Protein AF-A0A176WMP9-F1 (afdb_monomer_lite)

pLDDT: mean 71.81, std 16.02, range [33.56, 94.44]

InterPro domains:
  IPR000504 RNA recognition motif domain [PF00076] (3-41)
  IPR000504 RNA recognition motif domain [PS50102] (1-48)
  IPR012677 Nucleotide-binding alpha-beta plait domain superfamily [G3DSA:3.30.70.330] (1-79)
  IPR035979 RNA-binding domain superfamily [SSF54928] (1-58)

Secondary structure (DSSP, 8-state):
-PBPTTT-SB-S------SSHHHHHHHHHHHTT-EETTEE-----------S-TTTTTTSS-TTHHHHHHHHHHHHHHHHHHHHHHHHHHHHHHHHHHHHHHHH------------HHHHHHHHHHHHT--

Structure (mmCIF, N/CA/C/O backbone):
data_AF-A0A176WMP9-F1
#
_entry.id   AF-A0A176WMP9-F1
#
loop_
_atom_site.group_PDB
_atom_site.id
_atom_site.type_symbol
_atom_site.label_atom_id
_atom_site.label_alt_id
_atom_site.label_comp_id
_atom_site.label_asym_id
_atom_site.label_entity_id
_atom_site.label_seq_id
_atom_site.pdbx_PDB_ins_code
_atom_site.Cartn_x
_atom_site.Cartn_y
_atom_site.Cartn_z
_atom_site.occupancy
_atom_site.B_iso_or_equiv
_atom_site.auth_seq_id
_atom_site.auth_comp_id
_atom_site.auth_asym_id
_atom_site.auth_atom_id
_atom_site.pdbx_PDB_model_num
ATOM 1 N N . MET A 1 1 ? -4.895 9.285 10.547 1.00 73.12 1 MET A N 1
ATOM 2 C CA . MET A 1 1 ? -5.818 8.967 9.432 1.00 73.12 1 MET A CA 1
ATOM 3 C C . MET A 1 1 ? -5.736 10.064 8.381 1.00 73.12 1 MET A C 1
ATOM 5 O O . MET A 1 1 ? -5.604 11.213 8.784 1.00 73.12 1 MET A O 1
ATOM 9 N N . PRO A 1 2 ? -5.789 9.745 7.078 1.00 76.25 2 PRO A N 1
ATOM 10 C CA . PRO A 1 2 ? -5.752 10.737 6.004 1.00 76.25 2 PRO A CA 1
ATOM 11 C C . PRO A 1 2 ? -6.913 11.734 6.114 1.00 76.25 2 PRO A C 1
ATOM 13 O O . PRO A 1 2 ? -8.087 11.349 6.096 1.00 76.25 2 PRO A O 1
ATOM 16 N N . LEU A 1 3 ? -6.564 13.011 6.251 1.00 82.31 3 LEU A N 1
ATOM 17 C CA . LEU A 1 3 ? -7.501 14.124 6.369 1.00 82.31 3 LEU A CA 1
ATOM 18 C C . LEU A 1 3 ? -7.736 14.751 4.995 1.00 82.31 3 LEU A C 1
ATOM 20 O O . LEU A 1 3 ? -6.817 14.846 4.181 1.00 82.31 3 LEU A O 1
ATOM 24 N N . ASP A 1 4 ? -8.970 15.163 4.738 1.00 80.94 4 ASP A N 1
ATOM 25 C CA . ASP A 1 4 ? -9.290 16.042 3.622 1.00 80.94 4 ASP A CA 1
ATOM 26 C C . ASP A 1 4 ? -8.915 17.485 3.991 1.00 80.94 4 ASP A C 1
ATOM 28 O O . ASP A 1 4 ? -9.350 17.995 5.024 1.00 80.94 4 ASP A O 1
ATOM 32 N N . GLN A 1 5 ? -8.100 18.140 3.163 1.00 76.50 5 GLN A N 1
ATOM 33 C CA . GLN A 1 5 ? -7.613 19.493 3.445 1.00 76.50 5 GLN A CA 1
ATOM 34 C C . GLN A 1 5 ? -8.704 20.561 3.309 1.00 76.50 5 GLN A C 1
ATOM 36 O O . GLN A 1 5 ? -8.596 21.610 3.934 1.00 76.50 5 GLN A O 1
ATOM 41 N N . ALA A 1 6 ? -9.766 20.296 2.542 1.00 78.12 6 ALA A N 1
ATOM 42 C CA . ALA A 1 6 ? -10.861 21.248 2.370 1.00 78.12 6 ALA A CA 1
ATOM 43 C C . ALA A 1 6 ? -11.870 21.194 3.527 1.00 78.12 6 ALA A C 1
ATOM 45 O O . ALA A 1 6 ? -12.343 22.226 3.995 1.00 78.12 6 ALA A O 1
ATOM 46 N N . THR A 1 7 ? -12.210 19.990 3.994 1.00 78.06 7 THR A N 1
ATOM 47 C CA . THR A 1 7 ? -13.258 19.799 5.011 1.00 78.06 7 THR A CA 1
ATOM 48 C C . THR A 1 7 ? -12.718 19.521 6.413 1.00 78.06 7 THR A C 1
ATOM 50 O O . THR A 1 7 ? -13.505 19.447 7.357 1.00 78.06 7 THR A O 1
ATOM 53 N N . GLN A 1 8 ? -11.400 19.333 6.564 1.00 78.62 8 GLN A N 1
ATOM 54 C CA . GLN A 1 8 ? -10.725 18.903 7.798 1.00 78.62 8 GLN A CA 1
ATOM 55 C C . GLN A 1 8 ? -11.313 17.611 8.408 1.00 78.62 8 GLN A C 1
ATOM 57 O O . GLN A 1 8 ? -11.056 17.279 9.567 1.00 78.62 8 GLN A O 1
ATOM 62 N N . LYS A 1 9 ? -12.113 16.860 7.638 1.00 80.88 9 LYS A N 1
ATOM 63 C CA . LYS A 1 9 ? -12.710 15.584 8.041 1.00 80.88 9 LYS A CA 1
ATOM 64 C C . LYS A 1 9 ? -11.880 14.422 7.506 1.00 80.88 9 LYS A C 1
ATOM 66 O O . LYS A 1 9 ? -11.157 14.537 6.517 1.00 80.88 9 LYS A O 1
ATOM 71 N N . HIS A 1 10 ? -11.977 13.274 8.170 1.00 84.88 10 HIS A N 1
ATOM 72 C CA . HIS A 1 10 ? -11.331 12.050 7.706 1.00 84.88 10 HIS A CA 1
ATOM 73 C C . HIS A 1 10 ? -11.966 11.565 6.395 1.00 84.88 10 HIS A C 1
ATOM 75 O O . HIS A 1 10 ? -13.186 11.593 6.227 1.00 84.88 10 HIS A O 1
ATOM 81 N N . ARG A 1 11 ? -11.153 11.033 5.481 1.00 81.88 11 ARG A N 1
ATOM 82 C CA . ARG A 1 11 ? -11.631 10.544 4.174 1.00 81.88 11 ARG A CA 1
ATOM 83 C C . ARG A 1 11 ? -12.387 9.205 4.230 1.00 81.88 11 ARG A C 1
ATOM 85 O O . ARG A 1 11 ? -12.740 8.662 3.190 1.00 81.88 11 ARG A O 1
ATOM 92 N N . GLY A 1 12 ? -12.630 8.668 5.428 1.00 84.56 12 GLY A N 1
ATOM 93 C CA . GLY A 1 12 ? -13.370 7.418 5.627 1.00 84.56 12 GLY A CA 1
ATOM 94 C C . GLY A 1 12 ? -12.549 6.148 5.391 1.00 84.56 12 GLY A C 1
ATOM 95 O O . GLY A 1 12 ? -13.128 5.077 5.270 1.00 84.56 12 GLY A O 1
ATOM 96 N N . PHE A 1 13 ? -11.219 6.256 5.336 1.00 87.06 13 PHE A N 1
ATOM 97 C CA . PHE A 1 13 ? -10.297 5.120 5.310 1.00 87.06 13 PHE A CA 1
ATOM 98 C C . PHE A 1 13 ? -9.102 5.376 6.235 1.00 87.06 13 PHE A C 1
ATOM 100 O O . PHE A 1 13 ? -8.776 6.523 6.559 1.00 87.06 13 PHE A O 1
ATOM 107 N N . GLY A 1 14 ? -8.443 4.303 6.661 1.00 88.19 14 GLY A N 1
ATOM 108 C CA . GLY A 1 14 ? -7.283 4.350 7.541 1.00 88.19 14 GLY A CA 1
ATOM 109 C C . GLY A 1 14 ? -6.401 3.124 7.352 1.00 88.19 14 GLY A C 1
ATOM 110 O O . GLY A 1 14 ? -6.825 2.136 6.762 1.00 88.19 14 GLY A O 1
ATOM 111 N N . PHE A 1 15 ? -5.172 3.214 7.850 1.00 89.38 15 PHE A N 1
ATOM 112 C CA . PHE A 1 15 ? -4.229 2.103 7.885 1.00 89.38 15 PHE A CA 1
ATOM 113 C C . PHE A 1 15 ? -4.022 1.700 9.341 1.00 89.38 15 PHE A C 1
ATOM 115 O O . PHE A 1 15 ? -3.881 2.572 10.202 1.00 89.38 15 PHE A O 1
ATOM 122 N N . VAL A 1 16 ? -4.028 0.396 9.595 1.00 89.44 16 VAL A N 1
ATOM 123 C CA . VAL A 1 16 ? -3.795 -0.197 10.912 1.00 89.44 16 VAL A CA 1
ATOM 124 C C . VAL A 1 16 ? -2.545 -1.056 10.806 1.00 89.44 16 VAL A C 1
ATOM 126 O O . VAL A 1 16 ? -2.434 -1.869 9.890 1.00 89.44 16 VAL A O 1
ATOM 129 N N . THR A 1 17 ? -1.600 -0.849 11.718 1.00 90.38 17 THR A N 1
ATOM 130 C CA . THR A 1 17 ? -0.359 -1.622 11.777 1.00 90.38 17 THR A CA 1
ATOM 131 C C . THR A 1 17 ? -0.506 -2.690 12.848 1.00 90.38 17 THR A C 1
ATOM 133 O O . THR A 1 17 ? -0.755 -2.362 14.007 1.00 90.38 17 THR A O 1
ATOM 136 N N . TYR A 1 18 ? -0.352 -3.950 12.455 1.00 92.31 18 TYR A N 1
ATOM 137 C CA . TYR A 1 18 ? -0.284 -5.085 13.371 1.00 92.31 18 TYR A CA 1
ATOM 138 C C . TYR A 1 18 ? 1.173 -5.432 13.666 1.00 92.31 18 TYR A C 1
ATOM 140 O O . TYR A 1 18 ? 2.069 -5.071 12.899 1.00 92.31 18 TYR A O 1
ATOM 148 N N . LEU A 1 19 ? 1.401 -6.099 14.796 1.00 92.9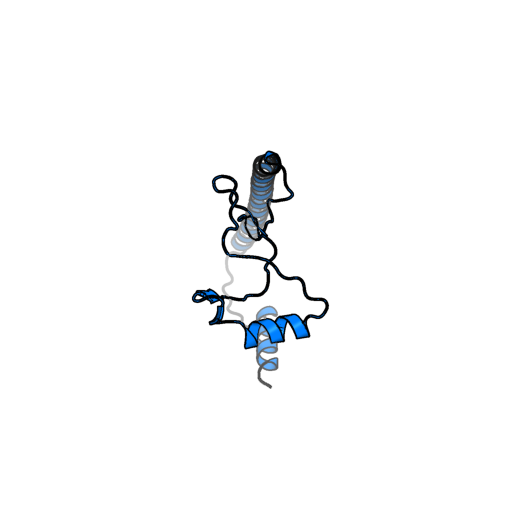4 19 LEU A N 1
ATOM 149 C CA . LEU A 1 19 ? 2.733 -6.550 15.190 1.00 92.94 19 LEU A CA 1
ATOM 150 C C . LEU A 1 19 ? 3.096 -7.860 14.479 1.00 92.94 19 LEU A C 1
ATOM 152 O O . LEU A 1 19 ? 4.197 -7.996 13.953 1.00 92.94 19 LEU A O 1
ATOM 156 N N . GLU A 1 20 ? 2.135 -8.782 14.423 1.00 94.44 20 GLU A N 1
ATOM 157 C CA . GLU A 1 20 ? 2.244 -10.082 13.766 1.00 94.44 20 GLU A CA 1
ATOM 158 C C . GLU A 1 20 ? 1.443 -10.111 12.458 1.00 94.44 20 GLU A C 1
ATOM 160 O O . GLU A 1 20 ? 0.458 -9.386 12.274 1.00 94.44 20 GLU A O 1
ATOM 165 N N . LYS A 1 21 ? 1.874 -10.952 11.514 1.00 91.31 21 LYS A N 1
ATOM 166 C CA . LYS A 1 21 ? 1.204 -11.090 10.211 1.00 91.31 21 LYS A CA 1
ATOM 167 C C . LYS A 1 21 ? -0.086 -11.902 10.345 1.00 91.31 21 LYS A C 1
ATOM 169 O O . LYS A 1 21 ? -1.047 -11.673 9.613 1.00 91.31 21 LYS A O 1
ATOM 174 N N . GLU A 1 22 ? -0.084 -12.840 11.275 1.00 93.69 22 GLU A N 1
ATOM 175 C CA . GLU A 1 22 ? -1.164 -13.748 11.623 1.00 93.69 22 GLU A CA 1
ATOM 176 C C . GLU A 1 22 ? -2.377 -12.955 12.125 1.00 93.69 22 GLU A C 1
ATOM 178 O O . GLU A 1 22 ? -3.486 -13.142 11.622 1.00 93.69 22 GLU A O 1
ATOM 183 N N . ASP A 1 23 ? -2.142 -11.982 13.010 1.00 93.31 23 ASP A N 1
ATOM 184 C CA . ASP A 1 23 ? -3.165 -11.051 13.496 1.00 93.31 23 ASP A CA 1
ATOM 185 C C . ASP A 1 23 ? -3.794 -10.242 12.359 1.00 93.31 23 ASP A C 1
ATOM 187 O O . ASP A 1 23 ? -5.013 -10.062 12.310 1.00 93.31 23 ASP A O 1
ATOM 191 N N . ALA A 1 24 ? -2.973 -9.769 11.415 1.00 91.75 24 ALA A N 1
ATOM 192 C CA . ALA A 1 24 ? -3.468 -9.025 10.265 1.00 91.75 24 ALA A CA 1
ATOM 193 C C . ALA A 1 24 ? -4.383 -9.897 9.391 1.00 91.75 24 ALA A C 1
ATOM 195 O O . ALA A 1 24 ? -5.452 -9.436 8.988 1.00 91.75 24 ALA A O 1
ATOM 1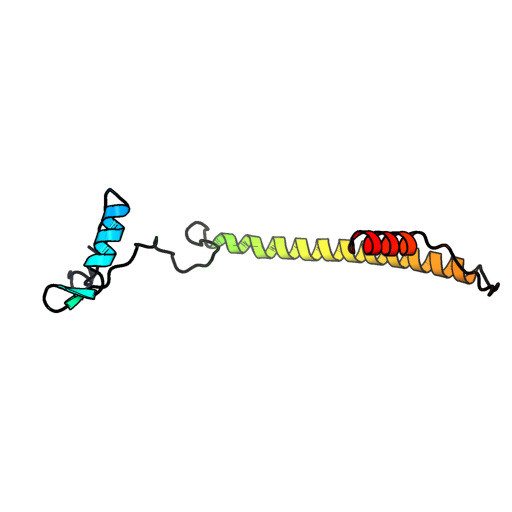96 N N . ALA A 1 25 ? -3.996 -11.151 9.130 1.00 92.94 25 ALA A N 1
ATOM 197 C CA . ALA A 1 25 ? -4.795 -12.101 8.355 1.00 92.94 25 ALA A CA 1
ATOM 198 C C . ALA A 1 25 ? -6.138 -12.401 9.036 1.00 92.94 25 ALA A C 1
ATOM 200 O O . ALA A 1 25 ? -7.188 -12.234 8.416 1.00 92.94 25 ALA A O 1
ATOM 201 N N . ALA A 1 26 ? -6.116 -12.719 10.333 1.00 93.62 26 ALA A N 1
ATOM 202 C CA . ALA A 1 26 ? -7.329 -12.958 11.110 1.00 93.62 26 ALA A CA 1
ATOM 203 C C . ALA A 1 26 ? -8.253 -11.729 11.139 1.00 93.62 26 ALA A C 1
ATOM 205 O O . ALA A 1 26 ? -9.477 -11.862 11.082 1.00 93.62 26 ALA A O 1
ATOM 206 N N . ALA A 1 27 ? -7.689 -10.520 11.206 1.00 92.44 27 ALA A N 1
ATOM 207 C CA . ALA A 1 27 ? -8.469 -9.292 11.143 1.00 92.44 27 ALA A CA 1
ATOM 208 C C . ALA A 1 27 ? -9.146 -9.108 9.778 1.00 92.44 27 ALA A C 1
ATOM 210 O O . ALA A 1 27 ? -10.305 -8.704 9.740 1.00 92.44 27 ALA A O 1
ATOM 211 N N . MET A 1 28 ? -8.475 -9.421 8.665 1.00 92.56 28 MET A N 1
ATOM 212 C CA . MET A 1 28 ? -9.113 -9.382 7.344 1.00 92.56 28 MET A CA 1
ATOM 213 C C . MET A 1 28 ? -10.249 -10.386 7.235 1.00 92.56 28 MET A C 1
ATOM 215 O O . MET A 1 28 ? -11.341 -9.989 6.848 1.00 92.56 28 MET A O 1
ATOM 219 N N . ASP A 1 29 ? -10.028 -11.637 7.624 1.00 92.44 29 ASP A N 1
ATOM 220 C CA . ASP A 1 29 ? -11.036 -12.687 7.456 1.00 92.44 29 ASP A CA 1
ATOM 221 C C . ASP A 1 29 ? -12.309 -12.405 8.267 1.00 92.44 29 ASP A C 1
ATOM 223 O O . ASP A 1 29 ? -13.416 -12.662 7.799 1.00 92.44 29 ASP A O 1
ATOM 227 N N . ASN A 1 30 ? -12.168 -11.820 9.462 1.00 91.94 30 ASN A N 1
ATOM 228 C CA . ASN A 1 30 ? -13.306 -11.518 10.332 1.00 91.94 30 ASN A CA 1
ATOM 229 C C . ASN A 1 30 ? -13.969 -10.159 10.046 1.00 91.94 30 ASN A C 1
ATOM 231 O O . ASN A 1 30 ? -15.168 -10.010 10.275 1.00 91.94 30 ASN A O 1
ATOM 235 N N . MET A 1 31 ? -13.211 -9.150 9.596 1.00 92.12 31 MET A N 1
ATOM 236 C CA . MET A 1 31 ? -13.719 -7.777 9.438 1.00 92.12 31 MET A CA 1
ATOM 237 C C . MET A 1 31 ? -14.009 -7.377 7.990 1.00 92.12 31 MET A C 1
ATOM 239 O O . MET A 1 31 ? -14.659 -6.351 7.765 1.00 92.12 31 MET A O 1
ATOM 243 N N . HIS A 1 32 ? -13.540 -8.133 6.996 1.00 92.31 32 HIS A N 1
ATOM 244 C CA . HIS A 1 32 ? -13.891 -7.876 5.604 1.00 92.31 32 HIS A CA 1
ATOM 245 C C . HIS A 1 32 ? -15.405 -8.061 5.417 1.00 92.31 32 HIS A C 1
ATOM 247 O O . HIS A 1 32 ? -15.968 -9.078 5.806 1.00 92.31 32 HIS A O 1
ATOM 253 N N . ASN A 1 33 ? -16.075 -7.041 4.871 1.00 90.88 33 ASN A N 1
ATOM 254 C CA . ASN A 1 33 ? -17.536 -6.949 4.742 1.00 90.88 33 ASN A CA 1
ATOM 255 C C . ASN A 1 33 ? -18.336 -6.862 6.052 1.00 90.88 33 ASN A C 1
ATOM 257 O O . ASN A 1 33 ? -19.565 -6.894 6.002 1.00 90.88 33 ASN A O 1
ATOM 261 N N . ALA A 1 34 ? -17.693 -6.679 7.205 1.00 91.00 34 ALA A N 1
ATOM 262 C CA . ALA A 1 34 ? -18.418 -6.421 8.442 1.00 91.00 34 ALA A CA 1
ATOM 263 C C . ALA A 1 34 ? -19.080 -5.030 8.424 1.00 91.00 34 ALA A C 1
ATOM 265 O O . ALA A 1 34 ? -18.549 -4.067 7.858 1.00 91.00 34 ALA A O 1
ATOM 266 N N . GLU A 1 35 ? -20.236 -4.910 9.075 1.00 92.69 35 GLU A N 1
ATOM 267 C CA . GLU A 1 35 ? -20.901 -3.626 9.286 1.00 92.69 35 GLU A CA 1
ATOM 268 C C . GLU A 1 35 ? -20.337 -2.923 10.520 1.00 92.69 35 GLU A C 1
ATOM 270 O O . GLU A 1 35 ? -20.358 -3.454 11.630 1.00 92.69 35 GLU A O 1
ATOM 275 N N . LEU A 1 36 ? -19.874 -1.687 10.339 1.00 88.00 36 LEU A N 1
ATOM 276 C CA . LEU A 1 36 ? -19.440 -0.822 11.426 1.00 88.00 36 LEU A CA 1
ATOM 277 C C . LEU A 1 36 ? -20.130 0.538 11.301 1.00 88.00 36 LEU A C 1
ATOM 279 O O . LEU A 1 36 ? -20.016 1.214 10.280 1.00 88.00 36 LEU A O 1
ATOM 283 N N . TYR A 1 37 ? -20.858 0.944 12.345 1.00 86.94 37 TYR A N 1
ATOM 284 C CA . TYR A 1 37 ? -21.626 2.199 12.378 1.00 86.94 37 TYR A CA 1
ATOM 285 C C . TYR A 1 37 ? -22.565 2.387 11.167 1.00 86.94 37 TYR A C 1
ATOM 287 O O . TYR A 1 37 ? -22.710 3.493 10.647 1.00 86.94 37 TYR A O 1
ATOM 295 N N . GLY A 1 38 ? -23.187 1.298 10.699 1.00 90.44 38 GLY A N 1
ATOM 296 C CA . GLY A 1 38 ? -24.099 1.313 9.547 1.00 90.44 38 GLY A CA 1
ATOM 297 C C . GLY A 1 38 ? -23.403 1.435 8.188 1.00 90.44 38 GLY A C 1
ATOM 298 O O . GLY A 1 38 ? -24.049 1.769 7.196 1.00 90.44 38 GLY A O 1
ATOM 299 N N . ARG A 1 39 ? -22.086 1.195 8.123 1.00 87.75 39 ARG A N 1
ATOM 300 C CA . ARG A 1 39 ? -21.309 1.193 6.881 1.00 87.75 39 ARG A CA 1
ATOM 301 C C . ARG A 1 39 ? -20.512 -0.102 6.763 1.00 87.75 39 ARG A C 1
ATOM 303 O O . ARG A 1 39 ? -19.835 -0.507 7.702 1.00 87.75 39 ARG A O 1
ATOM 310 N N . VAL A 1 40 ? -20.587 -0.738 5.599 1.00 91.81 40 VAL A N 1
ATOM 311 C CA . VAL A 1 40 ? -19.815 -1.950 5.298 1.00 91.81 40 VAL A CA 1
ATOM 312 C C . VAL A 1 40 ? -18.345 -1.579 5.117 1.00 91.81 40 VAL A C 1
ATOM 314 O O . VAL A 1 40 ? -18.020 -0.664 4.354 1.00 91.81 40 VAL A O 1
ATOM 317 N N . LEU A 1 41 ? -17.464 -2.275 5.831 1.00 91.06 41 LEU A N 1
ATOM 318 C CA . LEU A 1 41 ? -16.021 -2.086 5.747 1.00 91.06 41 LEU A CA 1
ATOM 319 C C . LEU A 1 41 ? -15.405 -2.979 4.668 1.00 91.06 41 LEU A C 1
ATOM 321 O O . LEU A 1 41 ? -15.800 -4.126 4.470 1.00 91.06 41 LEU A O 1
ATOM 325 N N . THR A 1 42 ? -14.373 -2.464 4.005 1.00 91.06 42 THR A N 1
ATOM 326 C CA . THR A 1 42 ? -13.523 -3.243 3.101 1.00 91.06 42 THR A CA 1
ATOM 327 C C . THR A 1 42 ? -12.108 -3.225 3.651 1.00 91.06 42 THR A C 1
ATOM 329 O O . THR A 1 42 ? -11.473 -2.173 3.708 1.00 91.06 42 THR A O 1
ATOM 332 N N . VAL A 1 43 ? -11.624 -4.391 4.071 1.00 91.62 43 VAL A N 1
ATOM 333 C CA . VAL A 1 43 ? -10.270 -4.571 4.609 1.00 91.62 43 VAL A CA 1
ATOM 334 C C . VAL A 1 43 ? -9.417 -5.272 3.555 1.00 91.62 43 VAL A C 1
ATOM 336 O O . VAL A 1 43 ? -9.876 -6.234 2.947 1.00 91.62 43 VAL A O 1
ATOM 339 N N . ASN A 1 44 ? -8.208 -4.777 3.304 1.00 91.38 44 ASN A N 1
ATOM 340 C CA . ASN A 1 44 ? -7.256 -5.370 2.364 1.00 91.38 44 ASN A CA 1
ATOM 341 C C . ASN A 1 44 ? -5.829 -5.161 2.889 1.00 91.38 44 ASN A C 1
ATOM 343 O O . ASN A 1 44 ? -5.580 -4.229 3.660 1.00 91.38 44 ASN A O 1
ATOM 347 N N . TYR A 1 45 ? -4.890 -5.987 2.434 1.00 90.12 45 TYR A N 1
ATOM 348 C CA . TYR A 1 45 ? -3.471 -5.791 2.690 1.00 90.12 45 TYR A CA 1
ATOM 349 C C . TYR A 1 45 ? -3.024 -4.423 2.168 1.00 90.12 45 TYR A C 1
ATOM 351 O O . TYR A 1 45 ? -3.308 -4.036 1.030 1.00 90.12 45 TYR A O 1
ATOM 359 N N . ALA A 1 46 ? -2.294 -3.690 3.009 1.00 85.75 46 ALA A N 1
ATOM 360 C CA . ALA A 1 46 ? -1.732 -2.407 2.628 1.00 85.75 46 ALA A CA 1
ATOM 361 C C . ALA A 1 46 ? -0.649 -2.623 1.566 1.00 85.75 46 ALA A C 1
ATOM 363 O O . ALA A 1 46 ? 0.434 -3.132 1.851 1.00 85.75 46 ALA A O 1
ATOM 364 N N . GLN A 1 47 ? -0.937 -2.229 0.328 1.00 80.94 47 GLN A N 1
ATOM 365 C CA . GLN A 1 47 ? 0.100 -2.139 -0.687 1.00 80.94 47 GLN A CA 1
ATOM 366 C C . GLN A 1 47 ? 0.910 -0.861 -0.449 1.00 80.94 47 GLN A C 1
ATOM 368 O O . GLN A 1 47 ? 0.317 0.182 -0.144 1.00 80.94 47 GLN A O 1
ATOM 373 N N . PRO A 1 48 ? 2.249 -0.904 -0.598 1.00 75.50 48 PRO A N 1
ATOM 374 C CA . PRO A 1 48 ? 3.034 0.321 -0.617 1.00 75.50 48 PRO A CA 1
ATOM 375 C C . PRO A 1 48 ? 2.464 1.230 -1.704 1.00 75.50 48 PRO A C 1
ATOM 377 O O . PRO A 1 48 ? 2.003 0.739 -2.739 1.00 75.50 48 PRO A O 1
ATOM 380 N N . ILE A 1 49 ? 2.460 2.542 -1.461 1.00 71.06 49 ILE A N 1
ATOM 381 C CA . ILE A 1 49 ? 1.971 3.524 -2.429 1.00 71.06 49 ILE A CA 1
ATOM 382 C C . ILE A 1 49 ? 2.848 3.399 -3.675 1.00 71.06 49 ILE A C 1
ATOM 384 O O . ILE A 1 49 ? 3.926 3.981 -3.761 1.00 71.06 49 ILE A O 1
ATOM 388 N N . LYS A 1 50 ? 2.387 2.605 -4.643 1.00 61.91 50 LYS A N 1
ATOM 389 C CA . LYS A 1 50 ? 2.935 2.572 -5.988 1.00 61.91 50 LYS A CA 1
ATOM 390 C C . LYS A 1 50 ? 2.513 3.894 -6.602 1.00 61.91 50 LYS A C 1
ATOM 392 O O . LYS A 1 50 ? 1.396 4.025 -7.101 1.00 61.91 50 LYS A O 1
ATOM 397 N N . ILE A 1 51 ? 3.369 4.907 -6.471 1.00 57.91 51 ILE A N 1
ATOM 398 C CA . ILE A 1 51 ? 3.275 6.117 -7.284 1.00 57.91 51 ILE A CA 1
ATOM 399 C C . ILE A 1 51 ? 3.131 5.603 -8.713 1.00 57.91 51 ILE A C 1
ATOM 401 O O . ILE A 1 51 ? 3.931 4.782 -9.155 1.00 57.91 51 ILE A O 1
ATOM 405 N N . LYS A 1 52 ? 2.016 5.949 -9.358 1.00 50.19 52 LYS A N 1
ATOM 406 C CA . LYS A 1 52 ? 1.599 5.376 -10.636 1.00 50.19 52 LYS A CA 1
ATOM 407 C C . LYS A 1 52 ? 2.650 5.717 -11.694 1.00 50.19 52 LYS A C 1
ATOM 409 O O . LYS A 1 52 ? 2.605 6.781 -12.291 1.00 50.19 52 LYS A O 1
ATOM 414 N N . GLY A 1 53 ? 3.601 4.809 -11.862 1.00 51.09 53 GLY A N 1
ATOM 415 C CA . GLY A 1 53 ? 4.781 4.949 -12.698 1.00 51.09 53 GLY A CA 1
ATOM 416 C C . GLY A 1 53 ? 5.484 3.602 -12.789 1.00 51.09 53 GLY A C 1
ATOM 417 O O . GLY A 1 53 ? 6.529 3.440 -12.183 1.00 51.09 53 GLY A O 1
ATOM 418 N N . GLY A 1 54 ? 4.844 2.654 -13.487 1.00 50.25 54 GLY A N 1
ATOM 419 C CA . GLY A 1 54 ? 5.450 1.449 -14.073 1.00 50.25 54 GLY A CA 1
ATOM 420 C C . GLY A 1 54 ? 6.232 0.488 -13.165 1.00 50.25 54 GLY A C 1
ATOM 421 O O . GLY A 1 54 ? 6.398 0.687 -11.968 1.00 50.25 54 GLY A O 1
ATOM 422 N N . GLU A 1 55 ? 6.714 -0.598 -13.772 1.00 50.31 55 GLU A N 1
ATOM 423 C CA . GLU A 1 55 ? 7.742 -1.495 -13.213 1.00 50.31 55 GLU A CA 1
ATOM 424 C C . GLU A 1 55 ? 9.096 -0.788 -13.007 1.00 50.31 55 GLU A C 1
ATOM 426 O O . GLU A 1 55 ? 9.913 -1.230 -12.203 1.00 50.31 55 GLU A O 1
ATOM 431 N N . GLN A 1 56 ? 9.304 0.359 -13.657 1.00 48.66 56 GLN A N 1
ATOM 432 C CA . GLN A 1 56 ? 10.409 1.281 -13.418 1.00 48.66 56 GLN A CA 1
ATOM 433 C C . GLN A 1 56 ? 9.944 2.397 -12.477 1.00 48.66 56 GLN A C 1
ATOM 435 O O . GLN A 1 56 ? 9.389 3.395 -12.917 1.00 48.66 56 GLN A O 1
ATOM 440 N N . GLY A 1 57 ? 10.161 2.240 -11.171 1.00 49.53 57 GLY A N 1
ATOM 441 C CA . GLY A 1 57 ? 9.797 3.233 -10.158 1.00 49.53 57 GLY A CA 1
ATOM 442 C C . GLY A 1 57 ? 10.393 4.630 -10.397 1.00 49.53 57 GLY A C 1
ATOM 443 O O . GLY A 1 57 ? 11.435 4.972 -9.839 1.00 49.53 57 GLY A O 1
ATOM 444 N N . TRP A 1 58 ? 9.663 5.489 -11.114 1.00 48.88 58 TRP A N 1
ATOM 445 C CA . TRP A 1 58 ? 9.978 6.911 -11.349 1.00 48.88 58 TRP A CA 1
ATOM 446 C C . TRP A 1 58 ? 9.987 7.788 -10.081 1.00 48.88 58 TRP A C 1
ATOM 448 O O . TRP A 1 58 ? 10.111 9.005 -10.163 1.00 48.88 58 TRP A O 1
ATOM 458 N N . ALA A 1 59 ? 9.886 7.208 -8.884 1.00 53.84 59 ALA A N 1
ATOM 459 C CA . ALA A 1 59 ? 9.993 7.955 -7.634 1.00 53.84 59 ALA A CA 1
ATOM 460 C C . ALA A 1 59 ? 11.443 8.313 -7.255 1.00 53.84 59 ALA A C 1
ATOM 462 O O . ALA A 1 59 ? 11.634 9.087 -6.321 1.00 53.84 59 ALA A O 1
ATOM 463 N N . SER A 1 60 ? 12.454 7.766 -7.948 1.00 55.12 60 SER A N 1
ATOM 464 C CA . SER A 1 60 ? 13.866 8.013 -7.613 1.00 55.12 60 SER A CA 1
ATOM 465 C C . SER A 1 60 ? 14.698 8.676 -8.713 1.00 55.12 60 SER A C 1
ATOM 467 O O . SER A 1 60 ? 15.844 9.029 -8.443 1.00 55.12 60 SER A O 1
ATOM 469 N N . GLN A 1 61 ? 14.168 8.847 -9.926 1.00 59.47 61 GLN A N 1
ATOM 470 C CA . GLN A 1 61 ? 14.924 9.437 -11.032 1.00 59.47 61 GLN A CA 1
ATOM 471 C C . GLN A 1 61 ? 14.452 10.876 -11.291 1.00 59.47 61 GLN A C 1
ATOM 473 O O . GLN A 1 61 ? 13.249 11.097 -11.450 1.00 59.47 61 GLN A O 1
ATOM 478 N N . PRO A 1 62 ? 15.356 11.873 -11.308 1.00 67.19 62 PRO A N 1
ATOM 479 C CA . PRO A 1 62 ? 15.002 13.236 -11.687 1.00 67.19 62 PRO A CA 1
ATOM 480 C C . PRO A 1 62 ? 14.545 13.270 -13.151 1.00 67.19 62 PRO A C 1
ATOM 482 O O . PRO A 1 62 ? 15.022 12.490 -13.964 1.00 67.19 62 PRO A O 1
ATOM 485 N N . VAL A 1 63 ? 13.669 14.213 -13.510 1.00 58.00 63 VAL A N 1
ATOM 486 C CA . VAL A 1 63 ? 13.108 14.386 -14.876 1.00 58.00 63 VAL A CA 1
ATOM 487 C C . VAL A 1 63 ? 14.190 14.541 -15.966 1.00 58.00 63 VAL A C 1
ATOM 489 O O . VAL A 1 63 ? 13.938 14.298 -17.138 1.00 58.00 63 VAL A O 1
ATOM 492 N N . TRP A 1 64 ? 15.416 14.894 -15.573 1.00 64.19 64 TRP A N 1
ATOM 493 C CA . TRP A 1 64 ? 16.610 14.924 -16.423 1.00 64.19 64 TRP A CA 1
ATOM 494 C C . TRP A 1 64 ? 17.095 13.532 -16.878 1.00 64.19 64 TRP A C 1
ATOM 496 O O . TRP A 1 64 ? 17.767 13.447 -17.896 1.00 64.19 64 TRP A O 1
ATOM 506 N N . ALA A 1 65 ? 16.759 12.447 -16.173 1.00 62.41 65 ALA A N 1
ATOM 507 C CA . ALA A 1 65 ? 17.223 11.095 -16.503 1.00 62.41 65 ALA A CA 1
ATOM 508 C C . ALA A 1 65 ? 16.732 10.608 -17.879 1.00 62.41 65 ALA A C 1
ATOM 510 O O . ALA A 1 65 ? 17.385 9.778 -18.504 1.00 62.41 65 ALA A O 1
ATOM 511 N N . ASP A 1 66 ? 15.629 11.162 -18.391 1.00 58.19 66 ASP A N 1
ATOM 512 C CA . ASP A 1 66 ? 15.176 10.881 -19.757 1.00 58.19 66 ASP A CA 1
ATOM 513 C C . ASP A 1 66 ? 16.049 11.568 -20.825 1.00 58.19 66 ASP A C 1
ATOM 515 O O . ASP A 1 66 ? 16.031 11.151 -21.983 1.00 58.19 66 ASP A O 1
ATOM 519 N N . ALA A 1 67 ? 16.850 12.579 -20.466 1.00 56.31 67 ALA A N 1
ATOM 520 C CA . ALA A 1 67 ? 17.707 13.297 -21.408 1.00 56.31 67 ALA A CA 1
ATOM 521 C C . ALA A 1 67 ? 18.931 12.482 -21.856 1.00 56.31 67 ALA A C 1
ATOM 523 O O . ALA A 1 67 ? 19.388 12.684 -22.976 1.00 56.31 67 ALA A O 1
ATOM 524 N N . ASP A 1 68 ? 19.426 11.531 -21.055 1.00 56.19 68 ASP A N 1
ATOM 525 C CA . ASP A 1 68 ? 20.557 10.675 -21.460 1.00 56.19 68 ASP A CA 1
ATOM 526 C C . ASP A 1 68 ? 20.125 9.563 -22.442 1.00 56.19 68 ASP A C 1
ATOM 528 O O . ASP A 1 68 ? 20.898 9.130 -23.298 1.00 56.19 68 ASP A O 1
ATOM 532 N N . THR A 1 69 ? 18.841 9.186 -22.442 1.00 59.78 69 THR A N 1
ATOM 533 C CA . THR A 1 69 ? 18.327 8.073 -23.264 1.00 59.78 69 THR A CA 1
ATOM 534 C C . THR A 1 69 ? 18.256 8.362 -24.767 1.00 59.78 69 THR A C 1
ATOM 536 O O . THR A 1 69 ? 18.197 7.427 -25.569 1.00 59.78 69 THR A O 1
ATOM 539 N N . TRP A 1 70 ? 18.265 9.636 -25.181 1.00 61.44 70 TRP A N 1
ATOM 540 C CA . TRP A 1 70 ? 18.202 10.000 -26.603 1.00 61.44 70 TRP A CA 1
ATOM 541 C C . TRP A 1 70 ?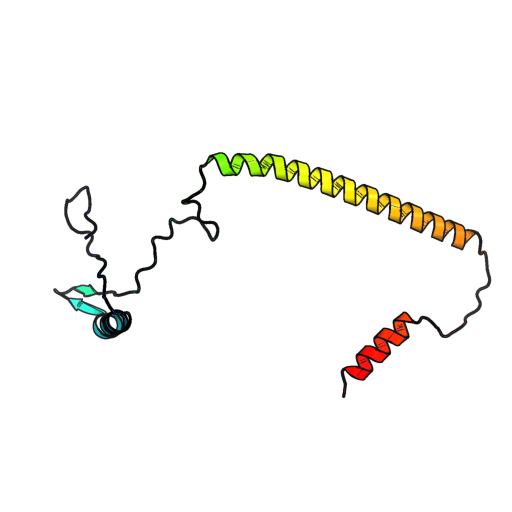 19.569 9.923 -27.301 1.00 61.44 70 TRP A C 1
ATOM 543 O O . TRP A 1 70 ? 19.634 9.601 -28.485 1.00 61.44 70 TRP A O 1
ATOM 553 N N . PHE A 1 71 ? 20.658 10.180 -26.567 1.00 58.31 71 PHE A N 1
ATOM 554 C CA . PHE A 1 71 ? 22.005 10.324 -27.124 1.00 58.31 71 PHE A CA 1
ATOM 555 C C . PHE A 1 71 ? 22.695 8.962 -27.178 1.00 58.31 71 PHE A C 1
ATOM 557 O O . PHE A 1 71 ? 23.294 8.606 -28.189 1.00 58.31 71 PHE A O 1
ATOM 564 N N . GLU A 1 72 ? 22.514 8.156 -26.128 1.00 66.00 72 GLU A N 1
ATOM 565 C CA . GLU A 1 72 ? 22.981 6.769 -26.080 1.00 66.00 72 GLU A CA 1
ATOM 566 C C . GLU A 1 72 ? 22.273 5.893 -27.117 1.00 66.00 72 GLU A C 1
ATOM 568 O O . GLU A 1 72 ? 22.917 5.078 -27.771 1.00 66.00 72 GLU A O 1
ATOM 573 N N . ARG A 1 73 ? 20.965 6.093 -27.338 1.00 68.69 73 ARG A N 1
ATOM 574 C CA . ARG A 1 73 ? 20.215 5.350 -28.365 1.00 68.69 73 ARG A CA 1
ATOM 575 C C . ARG A 1 73 ? 20.752 5.613 -29.769 1.00 68.69 73 ARG A C 1
ATOM 577 O O . ARG A 1 73 ? 20.884 4.676 -30.547 1.00 68.69 73 ARG A O 1
ATOM 584 N N . GLN A 1 74 ? 21.086 6.865 -30.076 1.00 70.12 74 GLN A N 1
ATOM 585 C CA . GLN A 1 74 ? 21.655 7.224 -31.374 1.00 70.12 74 GLN A CA 1
ATOM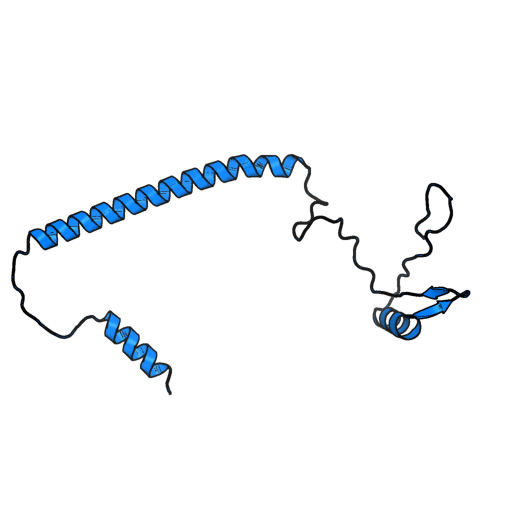 586 C C . GLN A 1 74 ? 23.045 6.622 -31.572 1.00 70.12 74 GLN A C 1
ATOM 588 O O . GLN A 1 74 ? 23.305 6.051 -32.627 1.00 70.12 74 GLN A O 1
ATOM 593 N N . GLN A 1 75 ? 23.903 6.665 -30.548 1.00 71.62 75 GLN A N 1
ATOM 594 C CA . GLN A 1 75 ? 25.216 6.018 -30.619 1.00 71.62 75 GLN A CA 1
ATOM 595 C C . GLN A 1 75 ? 25.098 4.500 -30.791 1.00 71.62 75 GLN A C 1
ATOM 597 O O . GLN A 1 75 ? 25.812 3.929 -31.609 1.00 71.62 75 GLN A O 1
ATOM 602 N N . GLN A 1 76 ? 24.164 3.854 -30.086 1.00 66.25 76 GLN A N 1
ATOM 603 C CA . GLN A 1 76 ? 23.928 2.416 -30.218 1.00 66.25 76 GLN A CA 1
ATOM 604 C C . GLN A 1 76 ? 23.405 2.031 -31.603 1.00 66.25 76 GLN A C 1
ATOM 606 O O . GLN A 1 76 ? 23.875 1.043 -32.157 1.00 66.25 76 GLN A O 1
ATOM 611 N N . GLU A 1 77 ? 22.464 2.789 -32.178 1.00 70.69 77 GLU A N 1
ATOM 612 C CA . GLU A 1 77 ? 21.972 2.544 -33.542 1.00 70.69 77 GLU A CA 1
ATOM 613 C C . GLU A 1 77 ? 23.082 2.706 -34.585 1.00 70.69 77 GLU A C 1
ATOM 615 O O . GLU A 1 77 ? 23.180 1.894 -35.504 1.00 70.69 77 GLU A O 1
ATOM 620 N N . GLU A 1 78 ? 23.940 3.716 -34.433 1.00 74.75 78 GLU A N 1
ATOM 621 C CA . GLU A 1 78 ? 25.061 3.963 -35.343 1.00 74.75 78 GLU A CA 1
ATOM 622 C C . GLU A 1 78 ? 26.146 2.877 -35.221 1.00 74.75 78 GLU A C 1
ATOM 624 O O . GLU A 1 78 ? 26.652 2.379 -36.230 1.00 74.75 78 GLU A O 1
ATOM 629 N N . GLU A 1 79 ? 26.453 2.439 -33.997 1.00 75.88 79 GLU A N 1
ATOM 630 C CA . GLU A 1 79 ? 27.395 1.349 -33.730 1.00 75.88 79 GLU A CA 1
ATOM 631 C C . GLU A 1 79 ? 26.867 0.001 -34.255 1.00 75.88 79 GLU A C 1
ATOM 633 O O . GLU A 1 79 ? 27.598 -0.726 -34.931 1.00 75.88 79 GLU A O 1
ATOM 638 N N . LEU A 1 80 ? 25.580 -0.299 -34.042 1.00 75.31 80 LEU A N 1
ATOM 639 C CA . LEU A 1 80 ? 24.900 -1.474 -34.605 1.00 75.31 80 LEU A CA 1
ATOM 640 C C . LEU A 1 80 ? 24.875 -1.446 -36.134 1.00 75.31 80 LEU A C 1
ATOM 642 O O . LEU A 1 80 ? 25.116 -2.474 -36.769 1.00 75.31 80 LEU A O 1
ATOM 646 N N . ALA A 1 81 ? 24.603 -0.287 -36.738 1.00 83.62 81 ALA A N 1
ATOM 647 C CA . ALA A 1 81 ? 24.603 -0.135 -38.189 1.00 83.62 81 ALA A CA 1
ATOM 648 C C . ALA A 1 81 ? 25.999 -0.379 -38.776 1.00 83.62 81 ALA A C 1
ATOM 650 O O . ALA A 1 81 ? 26.126 -1.044 -39.805 1.00 83.62 81 ALA A O 1
ATOM 651 N N . LYS A 1 82 ? 27.049 0.099 -38.099 1.00 85.12 82 LYS A N 1
ATOM 652 C CA . LYS A 1 82 ? 28.437 -0.139 -38.499 1.00 85.12 82 LYS A CA 1
ATOM 653 C C . LYS A 1 82 ? 28.819 -1.615 -38.380 1.00 85.12 82 LYS A C 1
ATOM 655 O O . LYS A 1 82 ? 29.338 -2.174 -39.342 1.00 85.12 82 LYS A O 1
ATOM 660 N N . LEU A 1 83 ? 28.497 -2.252 -37.255 1.00 79.94 83 LEU A N 1
ATOM 661 C CA . LEU A 1 83 ? 28.713 -3.687 -37.041 1.00 79.94 83 LEU A CA 1
ATOM 662 C C . LEU A 1 83 ? 28.002 -4.538 -38.099 1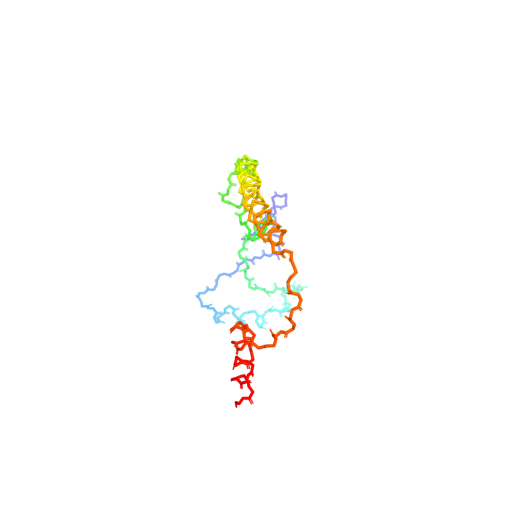.00 79.94 83 LEU A C 1
ATOM 664 O O . LEU A 1 83 ? 28.584 -5.479 -38.634 1.00 79.94 83 LEU A O 1
ATOM 668 N N . ASN A 1 84 ? 26.758 -4.192 -38.435 1.00 80.44 84 ASN A N 1
ATOM 669 C CA . ASN A 1 84 ? 25.994 -4.919 -39.441 1.00 80.44 84 ASN A CA 1
ATOM 670 C C . ASN A 1 84 ? 26.562 -4.715 -40.856 1.00 80.44 84 ASN A C 1
ATOM 672 O O . ASN A 1 84 ? 26.651 -5.671 -41.618 1.00 80.44 84 ASN A O 1
ATOM 676 N N . ALA A 1 85 ? 27.003 -3.501 -41.199 1.00 82.81 85 ALA A N 1
ATOM 677 C CA . ALA A 1 85 ? 27.631 -3.222 -42.491 1.00 82.81 85 ALA A CA 1
ATOM 678 C C . ALA A 1 85 ? 28.991 -3.924 -42.648 1.00 82.81 85 ALA A C 1
ATOM 680 O O . ALA A 1 85 ? 29.299 -4.450 -43.719 1.00 82.81 85 ALA A O 1
ATOM 681 N N . GLU A 1 86 ? 29.796 -3.966 -41.584 1.00 79.62 86 GLU A N 1
ATOM 682 C CA . GLU A 1 86 ? 31.046 -4.729 -41.547 1.00 79.62 86 GLU A CA 1
ATOM 683 C C . GLU A 1 86 ? 30.767 -6.228 -41.711 1.00 79.62 86 GLU A C 1
ATOM 685 O O . GLU A 1 86 ? 31.397 -6.881 -42.544 1.00 79.62 86 GLU A O 1
ATOM 690 N N . HIS A 1 87 ? 29.771 -6.762 -40.998 1.00 82.31 87 HIS A N 1
ATOM 691 C CA . HIS A 1 87 ? 29.364 -8.158 -41.135 1.00 82.31 87 HIS A CA 1
ATOM 692 C C . HIS A 1 87 ? 28.878 -8.475 -42.556 1.00 82.31 87 HIS A C 1
ATOM 694 O O . HIS A 1 87 ? 29.365 -9.419 -43.176 1.00 82.31 87 HIS A O 1
ATOM 700 N N . GLU A 1 88 ? 28.002 -7.648 -43.125 1.00 77.44 88 GLU A N 1
ATOM 701 C CA . GLU A 1 88 ? 27.490 -7.815 -44.487 1.00 77.44 88 GLU A CA 1
ATOM 702 C C . GLU A 1 88 ? 28.616 -7.760 -45.533 1.00 77.44 88 GLU A C 1
ATOM 704 O O . GLU A 1 88 ? 28.611 -8.535 -46.489 1.00 77.44 88 GLU A O 1
ATOM 709 N N . ALA A 1 89 ? 29.621 -6.901 -45.342 1.00 81.00 89 ALA A N 1
ATOM 710 C CA . ALA A 1 89 ? 30.794 -6.848 -46.211 1.00 81.00 89 ALA A CA 1
ATOM 711 C C . ALA A 1 89 ? 31.655 -8.115 -46.096 1.00 81.00 89 ALA A C 1
ATOM 713 O O . ALA A 1 89 ? 32.101 -8.639 -47.117 1.00 81.00 89 ALA A O 1
ATOM 714 N N . THR A 1 90 ? 31.856 -8.641 -44.881 1.00 78.12 90 THR A N 1
ATOM 715 C CA . THR A 1 90 ? 32.591 -9.904 -44.689 1.00 78.12 90 THR A CA 1
ATOM 716 C C . THR A 1 90 ? 31.860 -11.094 -45.305 1.00 78.12 90 THR A C 1
ATOM 718 O O . THR A 1 90 ? 32.497 -11.930 -45.943 1.00 78.12 90 THR A O 1
ATOM 721 N N . VAL A 1 91 ? 30.528 -11.135 -45.195 1.00 85.69 91 VAL A N 1
ATOM 722 C CA . VAL A 1 91 ? 29.696 -12.186 -45.792 1.00 85.69 91 VAL A CA 1
ATOM 723 C C . VAL A 1 91 ? 29.720 -12.090 -47.314 1.00 85.69 91 VAL A C 1
ATOM 725 O O . VAL A 1 91 ? 29.960 -13.094 -47.970 1.00 85.69 91 VAL A O 1
ATOM 728 N N . LYS A 1 92 ? 29.571 -10.892 -47.892 1.00 81.81 92 LYS A N 1
ATOM 729 C CA . LYS A 1 92 ? 29.642 -10.707 -49.351 1.00 81.81 92 LYS A CA 1
ATOM 730 C C . LYS A 1 92 ? 31.015 -11.041 -49.920 1.00 81.81 92 LYS A C 1
ATOM 732 O O . LYS A 1 92 ? 31.094 -11.612 -51.001 1.00 81.81 92 LYS A O 1
ATOM 737 N N . ALA A 1 93 ? 32.090 -10.706 -49.208 1.00 79.94 93 ALA A N 1
ATOM 738 C CA . ALA A 1 93 ? 33.440 -11.073 -49.619 1.00 79.94 93 ALA A CA 1
ATOM 739 C C . ALA A 1 93 ? 33.638 -12.597 -49.598 1.00 79.94 93 ALA A C 1
ATOM 741 O O . ALA A 1 93 ? 34.188 -13.150 -50.549 1.00 79.94 93 ALA A O 1
ATOM 742 N N . ALA A 1 94 ? 33.139 -13.274 -48.559 1.00 74.44 94 ALA A N 1
ATOM 743 C CA . ALA A 1 94 ? 33.165 -14.731 -48.469 1.00 74.44 94 ALA A CA 1
ATOM 744 C C . ALA A 1 94 ? 32.305 -15.396 -49.562 1.00 74.44 94 ALA A C 1
ATOM 746 O O . ALA A 1 94 ? 32.760 -16.332 -50.211 1.00 74.44 94 ALA A O 1
ATOM 747 N N . GLU A 1 95 ? 31.104 -14.874 -49.824 1.00 74.44 95 GLU A N 1
ATOM 748 C CA . GLU A 1 95 ? 30.188 -15.379 -50.854 1.00 74.44 95 GLU A CA 1
ATOM 749 C C . GLU A 1 95 ? 30.741 -15.152 -52.273 1.00 74.44 95 GLU A C 1
ATOM 751 O O . GLU A 1 95 ? 30.597 -16.002 -53.151 1.00 74.44 95 GLU A O 1
ATOM 756 N N . GLU A 1 96 ? 31.425 -14.031 -52.524 1.00 73.75 96 GLU A N 1
ATOM 757 C CA . GLU A 1 96 ? 32.069 -13.763 -53.814 1.00 73.75 96 GLU A CA 1
ATOM 758 C C . GLU A 1 96 ? 33.305 -14.650 -54.036 1.00 73.75 96 GLU A C 1
ATOM 760 O O . GLU A 1 96 ? 33.543 -15.095 -55.163 1.00 73.75 96 GLU A O 1
ATOM 765 N N . GLU A 1 97 ? 34.074 -14.947 -52.984 1.00 68.44 97 GLU A N 1
ATOM 766 C CA . GLU A 1 97 ? 35.148 -15.944 -53.037 1.00 68.44 97 GLU A CA 1
ATOM 767 C C . GLU A 1 97 ? 34.602 -17.352 -53.286 1.00 68.44 97 GLU A C 1
ATOM 769 O O . GLU A 1 97 ? 35.105 -18.037 -54.179 1.00 68.44 97 GLU A O 1
ATOM 774 N N . GLU A 1 98 ? 33.531 -17.762 -52.599 1.00 65.88 98 GLU A N 1
ATOM 775 C CA . GLU A 1 98 ? 32.847 -19.029 -52.883 1.00 65.88 98 GLU A CA 1
ATOM 776 C C . GLU A 1 98 ? 32.324 -19.075 -54.320 1.00 65.88 98 GLU A C 1
ATOM 778 O O . GLU A 1 98 ? 32.489 -20.080 -55.011 1.00 65.88 98 GLU A O 1
ATOM 783 N N . ARG A 1 99 ? 31.763 -17.973 -54.828 1.00 67.44 99 ARG A N 1
ATOM 784 C CA . ARG A 1 99 ? 31.266 -17.895 -56.205 1.00 67.44 99 ARG A CA 1
ATOM 785 C C . ARG A 1 99 ? 32.393 -17.941 -57.237 1.00 67.44 99 ARG A C 1
ATOM 787 O O . ARG A 1 99 ? 32.204 -18.517 -58.307 1.00 67.44 99 ARG A O 1
ATOM 794 N N . LYS A 1 100 ? 33.566 -17.372 -56.940 1.00 68.56 100 LYS A N 1
ATOM 795 C CA . LYS A 1 100 ? 34.772 -17.476 -57.784 1.00 68.56 100 LYS A CA 1
ATOM 796 C C . LYS A 1 100 ? 35.367 -18.880 -57.745 1.00 68.56 100 LYS A C 1
ATOM 798 O O . LYS A 1 100 ? 35.780 -19.381 -58.789 1.00 68.56 100 LYS A O 1
ATOM 803 N N . LEU A 1 101 ? 35.358 -19.530 -56.582 1.00 59.34 101 LEU A N 1
ATOM 804 C CA . LEU A 1 101 ? 35.774 -20.921 -56.427 1.00 59.34 101 LEU A CA 1
ATOM 805 C C . LEU A 1 101 ? 34.827 -21.866 -57.185 1.00 59.34 101 LEU A C 1
ATOM 807 O O . LEU A 1 101 ? 35.292 -22.755 -57.895 1.00 59.34 101 LEU A O 1
ATOM 811 N N . ALA A 1 102 ? 33.515 -21.618 -57.114 1.00 60.44 102 ALA A N 1
ATOM 812 C CA . ALA A 1 102 ? 32.493 -22.342 -57.865 1.00 60.44 102 ALA A CA 1
ATOM 813 C C . ALA A 1 102 ? 32.604 -22.100 -59.382 1.00 60.44 102 ALA A C 1
ATOM 815 O O . ALA A 1 102 ? 32.509 -23.040 -60.163 1.00 60.44 102 ALA A O 1
ATOM 816 N N . ALA A 1 103 ? 32.886 -20.867 -59.819 1.00 58.22 103 ALA A N 1
ATOM 817 C CA . ALA A 1 103 ? 33.096 -20.542 -61.234 1.00 58.22 103 ALA A CA 1
ATOM 818 C C . ALA A 1 103 ? 34.422 -21.094 -61.796 1.00 58.22 103 ALA A C 1
ATOM 820 O O . ALA A 1 103 ? 34.507 -21.399 -62.984 1.00 58.22 103 ALA A O 1
ATOM 821 N N . GLY A 1 104 ? 35.450 -21.251 -60.954 1.00 50.91 104 GLY A N 1
ATOM 822 C CA . GLY A 1 104 ? 36.702 -21.929 -61.304 1.00 50.91 104 GLY A CA 1
ATOM 823 C C . GLY A 1 104 ? 36.561 -23.450 -61.433 1.00 50.91 104 GLY A C 1
ATOM 824 O O . GLY A 1 104 ? 37.418 -24.099 -62.031 1.00 50.91 104 GLY A O 1
ATOM 825 N N . LYS A 1 105 ? 35.466 -24.021 -60.920 1.00 52.59 105 LYS A N 1
ATOM 826 C CA . LYS A 1 105 ? 35.141 -25.448 -60.972 1.00 52.59 105 LYS A CA 1
ATOM 827 C C . LYS A 1 105 ? 33.999 -25.690 -61.968 1.00 52.59 105 LYS A C 1
ATOM 829 O O . LYS A 1 105 ? 32.890 -26.071 -61.618 1.00 52.59 105 LYS A O 1
ATOM 834 N N . GLY A 1 106 ? 34.277 -25.456 -63.249 1.00 39.06 106 GLY A N 1
ATOM 835 C CA . GLY A 1 106 ? 33.383 -25.860 -64.332 1.00 39.06 106 GLY A CA 1
ATOM 836 C C . GLY A 1 106 ? 33.413 -27.377 -64.558 1.00 39.06 106 GLY A C 1
ATOM 837 O O . GLY A 1 106 ? 34.314 -27.866 -65.227 1.00 39.06 106 GLY A O 1
ATOM 838 N N . ILE A 1 107 ? 32.382 -28.065 -64.054 1.00 34.28 107 ILE A N 1
ATOM 839 C CA . ILE A 1 107 ? 31.869 -29.392 -64.455 1.00 34.28 107 ILE A CA 1
ATOM 840 C C . ILE A 1 107 ? 32.758 -30.606 -64.117 1.00 34.28 107 ILE A C 1
ATOM 842 O O . ILE A 1 107 ? 33.557 -31.068 -64.926 1.00 34.28 107 ILE A O 1
ATOM 846 N N . VAL A 1 108 ? 32.467 -31.227 -62.972 1.00 33.56 108 VAL A N 1
ATOM 847 C CA . VAL A 1 108 ? 32.048 -32.637 -62.968 1.00 33.56 108 VAL A CA 1
ATOM 848 C C . VAL A 1 108 ? 30.756 -32.680 -62.154 1.00 33.56 108 VAL A C 1
ATOM 850 O O . VAL A 1 108 ? 30.785 -32.528 -60.936 1.00 33.56 108 VAL A O 1
ATOM 853 N N . GLU A 1 109 ? 29.616 -32.787 -62.837 1.00 45.41 109 GLU A N 1
ATOM 854 C CA . GLU A 1 109 ? 28.444 -33.411 -62.224 1.00 45.41 109 GLU A CA 1
ATOM 855 C C . GLU A 1 109 ? 28.799 -34.895 -62.072 1.00 45.41 109 GLU A C 1
ATOM 857 O O . GLU A 1 109 ? 28.739 -35.654 -63.036 1.00 45.41 109 GLU A O 1
ATOM 862 N N . GLU A 1 110 ? 29.237 -35.286 -60.880 1.00 35.38 110 GLU A N 1
ATOM 863 C CA . GLU A 1 110 ? 29.123 -36.660 -60.402 1.00 35.38 110 GLU A CA 1
ATOM 864 C C . GLU A 1 110 ? 28.307 -36.606 -59.115 1.00 35.38 110 GLU A C 1
ATOM 866 O O . GLU A 1 110 ? 28.674 -35.950 -58.138 1.00 35.38 110 GLU A O 1
ATOM 871 N N . GLU A 1 111 ? 27.145 -37.252 -59.163 1.00 45.00 111 GLU A N 1
ATOM 872 C CA . GLU A 1 111 ? 26.454 -37.703 -57.969 1.00 45.00 111 GLU A CA 1
ATOM 873 C C . GLU A 1 111 ? 27.393 -38.614 -57.172 1.00 45.00 111 GLU A C 1
ATOM 875 O O . GLU A 1 111 ? 27.756 -39.680 -57.651 1.00 45.00 111 GLU A O 1
ATOM 880 N N . ASP A 1 112 ? 27.727 -38.224 -55.947 1.00 35.75 112 ASP A N 1
ATOM 881 C CA . ASP A 1 112 ? 28.167 -39.126 -54.882 1.00 35.75 112 ASP A CA 1
ATOM 882 C C . ASP A 1 112 ? 27.791 -38.446 -53.559 1.00 35.75 112 ASP A C 1
ATOM 884 O O . ASP A 1 112 ? 28.353 -37.432 -53.164 1.00 35.75 112 ASP A O 1
ATOM 888 N N . SER A 1 113 ? 26.621 -38.733 -52.995 1.00 49.56 113 SER A N 1
ATOM 889 C CA . SER A 1 113 ? 26.336 -39.911 -52.175 1.00 49.56 113 SER A CA 1
ATOM 890 C C . SER A 1 113 ? 27.262 -40.004 -50.948 1.00 49.56 113 SER A C 1
ATOM 892 O O . SER A 1 113 ? 28.412 -40.401 -51.048 1.00 49.56 113 SER A O 1
ATOM 894 N N . LYS A 1 114 ? 26.693 -39.675 -49.773 1.00 47.84 114 LYS A N 1
ATOM 895 C CA . LYS A 1 114 ? 27.223 -39.913 -48.413 1.00 47.84 114 LYS A CA 1
ATOM 896 C C . LYS A 1 114 ? 28.549 -39.218 -48.068 1.00 47.84 114 LYS A C 1
ATOM 898 O O . LYS A 1 114 ? 29.602 -39.722 -48.412 1.00 47.84 114 LYS A O 1
ATOM 903 N N . ASP A 1 115 ? 28.478 -38.131 -47.292 1.00 48.78 115 ASP A N 1
ATOM 904 C CA . ASP A 1 115 ? 29.212 -37.956 -46.015 1.00 48.78 115 ASP A CA 1
ATOM 905 C C . ASP A 1 115 ? 29.262 -36.479 -45.568 1.00 48.78 115 ASP A C 1
ATOM 907 O O . ASP A 1 115 ? 30.330 -35.892 -45.415 1.00 48.78 115 ASP A O 1
ATOM 911 N N . ASP A 1 116 ? 28.100 -35.877 -45.280 1.00 55.34 116 ASP A N 1
ATOM 912 C CA . ASP A 1 116 ? 28.053 -34.644 -44.482 1.00 55.34 116 ASP A CA 1
ATOM 913 C C . ASP A 1 116 ? 27.969 -35.007 -42.983 1.00 55.34 116 ASP A C 1
ATOM 915 O O . ASP A 1 116 ? 26.947 -35.541 -42.529 1.00 55.34 116 ASP A O 1
ATOM 919 N N . PRO A 1 117 ? 29.000 -34.719 -42.162 1.00 59.91 117 PRO A N 1
ATOM 920 C CA . PRO A 1 117 ? 29.056 -35.123 -40.750 1.00 59.91 117 PRO A CA 1
ATOM 921 C C . PRO A 1 117 ? 27.998 -34.430 -39.873 1.00 59.91 117 PRO A C 1
ATOM 923 O O . PRO A 1 117 ? 27.694 -34.889 -38.772 1.00 59.91 117 PRO A O 1
ATOM 926 N N . MET A 1 118 ? 27.408 -33.338 -40.365 1.00 54.84 118 MET A N 1
ATOM 927 C CA . MET A 1 118 ? 26.397 -32.554 -39.654 1.00 54.84 118 MET A CA 1
ATOM 928 C C . MET A 1 118 ? 25.019 -33.236 -39.659 1.00 54.84 118 MET A C 1
ATOM 930 O O . MET A 1 118 ? 24.332 -33.235 -38.641 1.00 54.84 118 MET A O 1
ATOM 934 N N . VAL A 1 119 ? 24.660 -33.917 -40.756 1.00 60.81 119 VAL A N 1
ATOM 935 C CA . VAL A 1 119 ? 23.405 -34.687 -40.866 1.00 60.81 119 VAL A CA 1
ATOM 936 C C . VAL A 1 119 ? 23.460 -35.946 -39.989 1.00 60.81 119 VAL A C 1
ATOM 938 O O . VAL A 1 119 ? 22.462 -36.350 -39.392 1.00 60.81 119 VAL A O 1
ATOM 941 N N . GLN A 1 120 ? 24.648 -36.542 -39.843 1.00 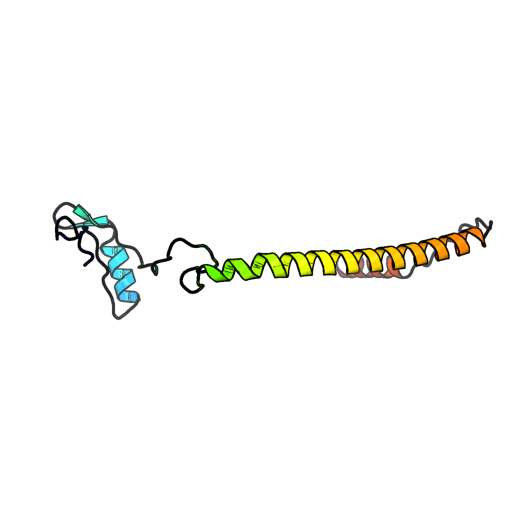58.53 120 GLN A N 1
ATOM 942 C CA . GLN A 1 120 ? 24.867 -37.697 -38.966 1.00 58.53 120 GLN A CA 1
ATOM 943 C C . GLN A 1 120 ? 24.772 -37.322 -37.477 1.00 58.53 120 GLN A C 1
ATOM 945 O O . GLN A 1 120 ? 24.276 -38.117 -36.677 1.00 58.53 120 GLN A O 1
ATOM 950 N N . ALA A 1 121 ? 25.188 -36.106 -37.105 1.00 62.88 121 ALA A N 1
ATOM 951 C CA . ALA A 1 121 ? 25.063 -35.603 -35.738 1.00 62.88 121 ALA A CA 1
ATOM 952 C C . ALA A 1 121 ? 23.598 -35.338 -35.345 1.00 62.88 121 ALA A C 1
ATOM 954 O O . ALA A 1 121 ? 23.189 -35.675 -34.234 1.00 62.88 121 ALA A O 1
ATOM 955 N N . GLU A 1 122 ? 22.789 -34.805 -36.264 1.00 63.34 122 GLU A N 1
ATOM 956 C CA . GLU A 1 122 ? 21.363 -34.554 -36.024 1.00 63.34 122 GLU A CA 1
ATOM 957 C C . GLU A 1 122 ? 20.556 -35.861 -35.928 1.00 63.34 122 GLU A C 1
ATOM 959 O O . GLU A 1 122 ? 19.759 -36.039 -35.004 1.00 63.34 122 GLU A O 1
ATOM 964 N N . ALA A 1 123 ? 20.831 -36.836 -36.804 1.00 63.62 123 ALA A N 1
ATOM 965 C CA . ALA A 1 123 ? 20.200 -38.155 -36.745 1.00 63.62 123 ALA A CA 1
ATOM 966 C C . ALA A 1 123 ? 20.581 -38.943 -35.473 1.00 63.62 123 ALA A C 1
ATOM 968 O O . ALA A 1 123 ? 19.731 -39.615 -34.882 1.00 63.62 123 ALA A O 1
ATOM 969 N N . ALA A 1 124 ? 21.835 -38.840 -35.013 1.00 66.06 124 ALA A N 1
ATOM 970 C CA . ALA A 1 124 ? 22.278 -39.463 -33.765 1.00 66.06 124 ALA A CA 1
ATOM 971 C C . ALA A 1 124 ? 21.641 -38.813 -32.525 1.00 66.06 124 ALA A C 1
ATOM 973 O O . ALA A 1 124 ? 21.288 -39.519 -31.578 1.00 66.06 124 ALA A O 1
ATOM 974 N N . ALA A 1 125 ? 21.440 -37.491 -32.535 1.00 68.38 125 ALA A N 1
ATOM 975 C CA . ALA A 1 125 ? 20.754 -36.788 -31.453 1.00 68.38 125 ALA A CA 1
ATOM 976 C C . ALA A 1 125 ? 19.268 -37.178 -31.368 1.00 68.38 125 ALA A C 1
ATOM 978 O O . ALA A 1 125 ? 18.755 -37.402 -30.272 1.00 68.38 125 ALA A O 1
ATOM 979 N N . LEU A 1 126 ? 18.590 -37.336 -32.509 1.00 70.12 126 LEU A N 1
ATOM 980 C CA . LEU A 1 126 ? 17.183 -37.745 -32.543 1.00 70.12 126 LEU A CA 1
ATOM 981 C C . LEU A 1 126 ? 16.989 -39.201 -32.078 1.00 70.12 126 LEU A C 1
ATOM 983 O O . LEU A 1 126 ? 16.020 -39.514 -31.386 1.00 70.12 126 LEU A O 1
ATOM 987 N N . ALA A 1 127 ? 17.942 -40.088 -32.385 1.00 70.38 127 ALA A N 1
ATOM 988 C CA . ALA A 1 127 ? 17.927 -41.469 -31.901 1.00 70.38 127 ALA A CA 1
ATOM 989 C C . ALA A 1 127 ? 18.079 -41.555 -30.370 1.00 70.38 127 ALA A C 1
ATOM 991 O O . ALA A 1 127 ? 17.414 -42.371 -29.734 1.00 70.38 127 ALA A O 1
ATOM 992 N N . GLN A 1 128 ? 18.885 -40.675 -29.765 1.00 67.69 128 GLN A N 1
ATOM 993 C CA . GLN A 1 128 ? 19.054 -40.608 -28.306 1.00 67.69 128 GLN A CA 1
ATOM 994 C C . GLN A 1 128 ? 17.845 -40.015 -27.567 1.00 67.69 128 GLN A C 1
ATOM 996 O O . GLN A 1 128 ? 17.744 -40.178 -26.357 1.00 67.69 128 GLN A O 1
ATOM 1001 N N . GLN A 1 129 ? 16.922 -39.351 -28.268 1.00 66.00 129 GLN A N 1
ATOM 1002 C CA . GLN A 1 129 ? 15.716 -38.770 -27.666 1.00 66.00 129 GLN A CA 1
ATOM 1003 C C . GLN A 1 129 ? 14.513 -39.727 -27.629 1.00 66.00 129 GLN A C 1
ATOM 1005 O O . GLN A 1 129 ? 13.484 -39.375 -27.057 1.00 66.00 129 GLN A O 1
ATOM 1010 N N . SER A 1 130 ? 14.614 -40.920 -28.231 1.00 58.75 130 SER A N 1
ATOM 1011 C CA . SER A 1 130 ? 13.494 -41.874 -28.337 1.00 58.75 130 SER A CA 1
ATOM 1012 C C . SER A 1 130 ? 13.674 -43.183 -27.554 1.00 58.75 130 SER A C 1
ATOM 1014 O O . SER A 1 130 ? 12.943 -44.142 -27.796 1.00 58.75 130 SER A O 1
ATOM 1016 N N . THR A 1 131 ? 14.605 -43.229 -26.595 1.00 57.00 131 THR A N 1
ATOM 1017 C CA . THR A 1 131 ? 14.737 -44.325 -25.609 1.00 57.00 131 THR A CA 1
ATOM 1018 C C . THR A 1 131 ? 14.593 -43.775 -24.198 1.00 57.00 131 THR A C 1
ATOM 1020 O O . THR A 1 131 ? 13.908 -44.434 -23.385 1.00 57.00 131 THR A O 1
#

Organism: NCBI:txid1480154

Radius of gyration: 34.93 Å; chains: 1; bounding box: 61×66×80 Å

Sequence (131 aa):
MPLDQATQKHRGFGFVTYLEKEDAAAAMDNMHNAELYGRVLTVNYAQPIKIKGGEQGWASQPVWADADTWFERQQQEEELAKLNAEHEATVKAAEEEERKLAAGKGIVEEEDSKDDPMVQAEAAALAQQST

Foldseek 3Di:
DDADPVPRDDPPDDDDDDPDPVVLVVCQVVQAQDDDPNDGDHDDDDDDPQPPDPPPRPPPDDPCVVVVVVVVVVVVVVVVVVVVVVVVVVVVVVVVVVVVVVVVDPDDPDDDDDDDPVVVVVVVVVVVVPD